Protein AF-A0A1V6EA56-F1 (afdb_monomer)

Secondary structure (DSSP, 8-state):
-GGGGG-SS--HHHHHHHHHTTTTHHHHTTS-S-HHHHHHHHHHHHHHHHHHHTT--HHHHHHHHHHHHTTTHHHHTTTS-HHHHHHHHHSTTHHHHHHHHHHHHHHTT--THHHHHHHHHHHHHHHHHT-TTB-TTS-B------------

Radius of gyration: 19.39 Å; Cα contacts (8 Å, |Δi|>4): 164; chains: 1; bounding box: 76×36×37 Å

Structure (mmCIF, N/CA/C/O backbone):
data_AF-A0A1V6EA56-F1
#
_entry.id   AF-A0A1V6EA56-F1
#
loop_
_atom_site.group_PDB
_atom_site.id
_atom_site.type_symbol
_atom_site.label_atom_id
_atom_site.label_alt_id
_atom_site.label_comp_id
_atom_site.label_asym_id
_atom_site.label_entity_id
_atom_site.label_seq_id
_atom_site.pdbx_PDB_ins_code
_atom_site.Cartn_x
_atom_site.Cartn_y
_atom_site.Cartn_z
_atom_site.occupancy
_atom_site.B_iso_or_equiv
_atom_site.auth_seq_id
_atom_site.auth_comp_id
_atom_site.auth_asym_id
_atom_site.auth_atom_id
_atom_site.pdbx_PDB_model_num
ATOM 1 N N . MET A 1 1 ? -21.152 -1.979 -0.250 1.00 55.31 1 MET A N 1
ATOM 2 C CA . MET A 1 1 ? -19.741 -1.909 -0.699 1.00 55.31 1 MET A CA 1
ATOM 3 C C . MET A 1 1 ? -19.344 -3.247 -1.304 1.00 55.31 1 MET A C 1
ATOM 5 O O . MET A 1 1 ? -19.059 -4.180 -0.564 1.00 55.31 1 MET A O 1
ATOM 9 N N . GLN A 1 2 ? -19.371 -3.355 -2.633 1.00 61.62 2 GLN A N 1
ATOM 10 C CA . GLN A 1 2 ? -19.125 -4.604 -3.372 1.00 61.62 2 GLN A CA 1
ATOM 11 C C . GLN A 1 2 ? -17.668 -5.093 -3.257 1.00 61.62 2 GLN A C 1
ATOM 13 O O . GLN A 1 2 ? -17.403 -6.279 -3.344 1.00 61.62 2 GLN A O 1
ATOM 18 N N . THR A 1 3 ? -16.719 -4.202 -2.957 1.00 57.50 3 THR A N 1
ATOM 19 C CA . THR A 1 3 ? -15.286 -4.526 -2.846 1.00 57.50 3 THR A CA 1
ATOM 20 C C . THR A 1 3 ? -14.967 -5.603 -1.790 1.00 57.50 3 THR A C 1
ATOM 22 O O . THR A 1 3 ? -14.047 -6.403 -1.943 1.00 57.50 3 THR A O 1
ATOM 25 N N . PHE A 1 4 ? -15.768 -5.697 -0.721 1.00 62.06 4 PHE A N 1
ATOM 26 C CA . PHE A 1 4 ? -15.516 -6.644 0.363 1.00 62.06 4 PHE A CA 1
ATOM 27 C C . PHE A 1 4 ? -15.767 -8.109 -0.004 1.00 62.06 4 PHE A C 1
ATOM 29 O O . PHE A 1 4 ? -15.208 -8.969 0.678 1.00 62.06 4 PHE A O 1
ATOM 36 N N . SER A 1 5 ? -16.565 -8.392 -1.043 1.00 65.25 5 SER A N 1
ATOM 37 C CA . SER A 1 5 ? -16.866 -9.764 -1.480 1.00 65.25 5 SER A CA 1
ATOM 38 C C . SER A 1 5 ? -15.709 -10.429 -2.222 1.00 65.25 5 SER A C 1
ATOM 40 O O . SER A 1 5 ? -15.720 -11.643 -2.385 1.00 65.25 5 SER A O 1
ATOM 42 N N . TYR A 1 6 ? -14.709 -9.657 -2.658 1.00 60.03 6 TYR A N 1
ATOM 43 C CA . TYR A 1 6 ? -13.594 -10.153 -3.470 1.00 60.03 6 TYR A CA 1
ATOM 44 C C . TYR A 1 6 ? -12.324 -10.467 -2.677 1.00 60.03 6 TYR A C 1
ATOM 46 O O . TYR A 1 6 ? -11.337 -10.923 -3.255 1.00 60.03 6 TYR A O 1
ATOM 54 N N . ARG A 1 7 ? -12.336 -10.247 -1.360 1.00 59.69 7 ARG A N 1
ATOM 55 C CA . ARG A 1 7 ? -11.174 -10.500 -0.509 1.00 59.69 7 ARG A CA 1
ATOM 56 C C . ARG A 1 7 ? -10.952 -11.984 -0.284 1.00 59.69 7 ARG A C 1
ATOM 58 O O . ARG A 1 7 ? -11.863 -12.693 0.135 1.00 59.69 7 ARG A O 1
ATOM 65 N N . LYS A 1 8 ? -9.701 -12.419 -0.431 1.00 60.28 8 LYS A N 1
ATOM 66 C CA . LYS A 1 8 ? -9.297 -13.799 -0.120 1.00 60.28 8 LYS A CA 1
ATOM 67 C C . LYS A 1 8 ? -9.325 -14.144 1.372 1.00 60.28 8 LYS A C 1
ATOM 69 O O . LYS A 1 8 ? -9.499 -15.309 1.707 1.00 60.28 8 LYS A O 1
ATOM 74 N N . ASN A 1 9 ? -9.134 -13.167 2.264 1.00 63.94 9 ASN A N 1
ATOM 75 C CA . ASN A 1 9 ? -9.133 -13.385 3.715 1.00 63.94 9 ASN A CA 1
ATOM 76 C C . ASN A 1 9 ? -9.713 -12.178 4.479 1.00 63.94 9 ASN A C 1
ATOM 78 O O . ASN A 1 9 ? -9.698 -11.048 3.981 1.00 63.94 9 ASN A O 1
ATOM 82 N N . ARG A 1 10 ? -10.209 -12.403 5.704 1.00 70.19 10 ARG A N 1
ATOM 83 C CA . ARG A 1 10 ? -10.740 -11.368 6.614 1.00 70.19 10 ARG A CA 1
ATOM 84 C C . ARG A 1 10 ? -9.620 -10.635 7.356 1.00 70.19 10 ARG A C 1
ATOM 86 O O . ARG A 1 10 ? -9.652 -10.493 8.573 1.00 70.19 10 ARG A O 1
ATOM 93 N N . ASP A 1 11 ? -8.629 -10.172 6.608 1.00 86.38 11 ASP A N 1
ATOM 94 C CA . ASP A 1 11 ? -7.564 -9.343 7.155 1.00 86.38 11 ASP A CA 1
ATOM 95 C C . ASP A 1 11 ? -8.135 -7.977 7.578 1.00 86.38 11 ASP A C 1
ATOM 97 O O . ASP A 1 11 ? -8.774 -7.270 6.785 1.00 86.38 11 ASP A O 1
ATOM 101 N N . LEU A 1 12 ? -7.970 -7.627 8.855 1.00 91.31 12 LEU A N 1
ATOM 102 C CA . LEU A 1 12 ? -8.523 -6.401 9.429 1.00 91.31 12 LEU A CA 1
ATOM 103 C C . LEU A 1 12 ? -7.920 -5.155 8.768 1.00 91.31 12 LEU A C 1
ATOM 105 O O . LEU A 1 12 ? -8.655 -4.232 8.419 1.00 91.31 12 LEU A O 1
ATOM 109 N N . THR A 1 13 ? -6.612 -5.149 8.530 1.00 94.44 13 THR A N 1
ATOM 110 C CA . THR A 1 13 ? -5.892 -4.038 7.901 1.00 94.44 13 THR A CA 1
ATOM 111 C C . THR A 1 13 ? -6.397 -3.790 6.480 1.00 94.44 13 THR A C 1
ATOM 113 O O . THR A 1 13 ? -6.765 -2.663 6.143 1.00 94.44 13 THR A O 1
ATOM 116 N N . LEU A 1 14 ? -6.535 -4.839 5.666 1.00 93.69 14 LEU A N 1
ATOM 117 C CA . LEU A 1 14 ? -7.128 -4.762 4.328 1.00 93.69 14 LEU A CA 1
ATOM 118 C C . LEU A 1 14 ? -8.590 -4.292 4.381 1.00 93.69 14 LEU A C 1
ATOM 120 O O . LEU A 1 14 ? -9.018 -3.509 3.536 1.00 93.69 14 LEU A O 1
ATOM 124 N N . SER A 1 15 ? -9.361 -4.737 5.381 1.00 93.94 15 SER A N 1
ATOM 125 C CA . SER A 1 15 ? -10.748 -4.288 5.596 1.00 93.94 15 SER A CA 1
ATOM 126 C C . SER A 1 15 ? -10.842 -2.783 5.784 1.00 93.94 15 SER A C 1
ATOM 128 O O . SER A 1 15 ? -11.637 -2.116 5.124 1.00 93.94 15 SER A O 1
ATOM 130 N N . LEU A 1 16 ? -10.033 -2.264 6.703 1.00 95.25 16 LEU A N 1
ATOM 131 C CA . LEU A 1 16 ? -10.021 -0.855 7.054 1.00 95.25 16 LEU A CA 1
ATOM 132 C C . LEU A 1 16 ? -9.497 -0.016 5.889 1.00 95.25 16 LEU A C 1
ATOM 134 O O . LEU A 1 16 ? -10.058 1.036 5.599 1.00 95.25 16 LEU A O 1
ATOM 138 N N . ALA A 1 17 ? -8.479 -0.503 5.177 1.00 95.81 17 ALA A N 1
ATOM 139 C CA . ALA A 1 17 ? -7.966 0.165 3.991 1.00 95.81 17 ALA A CA 1
ATOM 140 C C . ALA A 1 17 ? -9.019 0.244 2.874 1.00 95.81 17 ALA A C 1
ATOM 142 O O . ALA A 1 17 ? -9.245 1.331 2.358 1.00 95.81 17 ALA A O 1
ATOM 143 N N . LEU A 1 18 ? -9.733 -0.844 2.557 1.00 93.38 18 LEU A N 1
ATOM 144 C CA . LEU A 1 18 ? -10.820 -0.816 1.564 1.00 93.38 18 LEU A CA 1
ATOM 145 C C . LEU A 1 18 ? -11.947 0.133 1.958 1.00 93.38 18 LEU A C 1
ATOM 147 O O . LEU A 1 18 ? -12.468 0.851 1.109 1.00 93.38 18 LEU A O 1
ATOM 151 N N . LEU A 1 19 ? -12.308 0.161 3.241 1.00 93.75 19 LEU A N 1
ATOM 152 C CA . LEU A 1 19 ? -13.341 1.058 3.749 1.00 93.75 19 LEU A CA 1
ATOM 153 C C . LEU A 1 19 ? -12.963 2.538 3.576 1.00 93.75 19 LEU A C 1
ATOM 155 O O . LEU A 1 19 ? -13.836 3.373 3.350 1.00 93.75 19 LEU A O 1
ATOM 159 N N . LEU A 1 20 ? -11.675 2.860 3.721 1.00 94.81 20 LEU A N 1
ATOM 160 C CA . LEU A 1 20 ? -11.186 4.230 3.879 1.00 94.81 20 LEU A CA 1
ATOM 161 C C . LEU A 1 20 ? -10.349 4.741 2.694 1.00 94.81 20 LEU A C 1
ATOM 163 O O . LEU A 1 20 ? -9.938 5.899 2.734 1.00 94.81 20 LEU A O 1
ATOM 167 N N . HIS A 1 21 ? -10.085 3.932 1.661 1.00 92.44 21 HIS A N 1
ATOM 168 C CA . HIS A 1 21 ? -9.132 4.271 0.588 1.00 92.44 21 HIS A CA 1
ATOM 169 C C . HIS A 1 21 ? -9.421 5.616 -0.092 1.00 92.44 21 HIS A C 1
ATOM 171 O O . HIS A 1 21 ? -8.501 6.398 -0.320 1.00 92.44 21 HIS A O 1
ATOM 177 N N . ASP A 1 22 ? -10.698 5.940 -0.287 1.00 89.19 22 ASP A N 1
ATOM 178 C CA . ASP A 1 22 ? -11.147 7.162 -0.955 1.00 89.19 22 ASP A CA 1
ATOM 179 C C . ASP A 1 22 ? -11.605 8.275 0.017 1.00 89.19 22 ASP A C 1
ATOM 181 O O . ASP A 1 22 ? -12.194 9.275 -0.398 1.00 89.19 22 ASP A O 1
ATOM 185 N N . ILE A 1 23 ? -11.313 8.175 1.325 1.00 89.94 23 ILE A N 1
ATOM 186 C CA . ILE A 1 23 ? -11.770 9.156 2.339 1.00 89.94 23 ILE A CA 1
ATOM 187 C C . ILE A 1 23 ? -11.254 10.590 2.091 1.00 89.94 23 ILE A C 1
ATOM 189 O O . ILE A 1 23 ? -11.834 11.560 2.580 1.00 89.94 23 ILE A O 1
ATOM 193 N N . GLY A 1 24 ? -10.163 10.745 1.336 1.00 83.25 24 GLY A N 1
ATOM 194 C CA . GLY A 1 24 ? -9.599 12.047 0.958 1.00 83.25 24 GLY A CA 1
ATOM 195 C C . GLY A 1 24 ? -10.213 12.674 -0.300 1.00 83.25 24 GLY A C 1
ATOM 196 O O . GLY A 1 24 ? -9.866 13.805 -0.646 1.00 83.25 24 GLY A O 1
ATOM 197 N N . LYS A 1 25 ? -11.102 11.966 -1.009 1.00 80.62 25 LYS A N 1
ATOM 198 C CA . LYS A 1 25 ? -11.605 12.370 -2.331 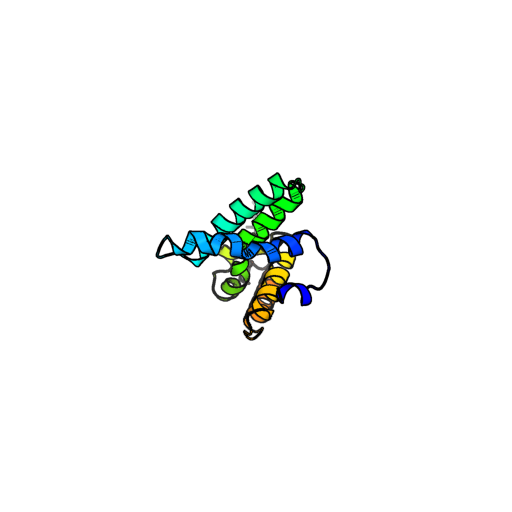1.00 80.62 25 LYS A CA 1
ATOM 199 C C . LYS A 1 25 ? -12.384 13.683 -2.291 1.00 80.62 25 LYS A C 1
ATOM 201 O O . LYS A 1 25 ? -12.127 14.555 -3.119 1.00 80.62 25 LYS A O 1
ATOM 206 N N . SER A 1 26 ? -13.263 13.863 -1.306 1.00 74.31 26 SER A N 1
ATOM 207 C CA . SER A 1 26 ? -14.099 15.065 -1.167 1.00 74.31 26 SER A CA 1
ATOM 208 C C . SER A 1 26 ? -13.291 16.344 -0.921 1.00 74.31 26 SER A C 1
ATOM 210 O O . SER A 1 26 ? -13.588 17.370 -1.518 1.00 74.31 26 SER A O 1
ATOM 212 N N . GLU A 1 27 ? -12.222 16.291 -0.123 1.00 67.44 27 GLU A N 1
ATOM 213 C CA . GLU A 1 27 ? -11.331 17.447 0.081 1.00 67.44 27 GLU A CA 1
ATOM 214 C C . GLU A 1 27 ? -10.479 17.773 -1.147 1.00 67.44 27 GLU A C 1
ATOM 216 O O . GLU A 1 27 ? -10.145 18.932 -1.389 1.00 67.44 27 GLU A O 1
ATOM 221 N N . SER A 1 28 ? -10.102 16.755 -1.923 1.00 62.19 28 SER A N 1
ATOM 222 C CA . SER A 1 28 ? -9.267 16.949 -3.112 1.00 62.19 28 SER A CA 1
ATOM 223 C C . SER A 1 28 ? -10.010 17.619 -4.271 1.00 62.19 28 SER A C 1
ATOM 225 O O . SER A 1 28 ? -9.380 18.264 -5.106 1.00 62.19 28 SER A O 1
ATOM 227 N N . GLN A 1 29 ? -11.340 17.494 -4.320 1.00 58.66 29 GLN A N 1
ATOM 228 C CA . GLN A 1 29 ? -12.164 18.098 -5.369 1.00 58.66 29 GLN A CA 1
ATOM 229 C C . GLN A 1 29 ? -12.172 19.631 -5.301 1.00 58.66 29 GLN A C 1
ATOM 231 O O . GLN A 1 29 ? -12.309 20.264 -6.345 1.00 58.66 29 GLN A O 1
ATOM 236 N N . SER A 1 30 ? -11.932 20.215 -4.123 1.00 56.62 30 SER A N 1
ATOM 237 C CA . SER A 1 30 ? -11.878 21.669 -3.920 1.00 56.62 30 SER A CA 1
ATOM 238 C C . SER A 1 30 ? -10.571 22.328 -4.386 1.00 56.62 30 SER A C 1
ATOM 240 O O . SER A 1 30 ? -10.517 23.549 -4.466 1.00 56.62 30 SER A O 1
ATOM 242 N N . ASN A 1 31 ? -9.519 21.555 -4.695 1.00 54.44 31 ASN A N 1
ATOM 243 C CA . ASN A 1 31 ? -8.196 22.073 -5.068 1.00 54.44 31 ASN A CA 1
ATOM 244 C C . ASN A 1 31 ? -7.768 21.523 -6.443 1.00 54.44 31 ASN A C 1
ATOM 246 O O . ASN A 1 31 ? -7.242 20.413 -6.553 1.00 54.44 31 ASN A O 1
ATOM 250 N N . GLU A 1 32 ? -8.012 22.301 -7.496 1.00 52.28 32 GLU A N 1
ATOM 251 C CA . GLU A 1 32 ? -7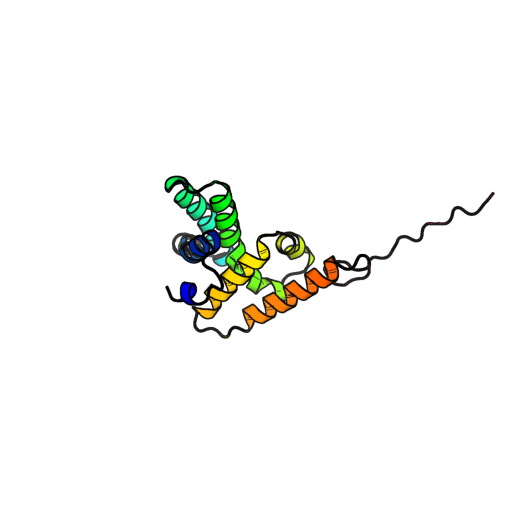.770 21.968 -8.906 1.00 52.28 32 GLU A CA 1
ATOM 252 C C . GLU A 1 32 ? -6.324 21.507 -9.225 1.00 52.28 32 GLU A C 1
ATOM 254 O O . GLU A 1 32 ? -5.345 21.964 -8.634 1.00 52.28 32 GLU A O 1
ATOM 259 N N . GLY A 1 33 ? -6.190 20.578 -10.187 1.00 49.16 33 GLY A N 1
ATOM 260 C CA . GLY A 1 33 ? -4.939 20.268 -10.907 1.00 49.16 33 GLY A CA 1
ATOM 261 C C . GLY A 1 33 ? -4.279 18.907 -10.626 1.00 49.16 33 GLY A C 1
ATOM 262 O O . GLY A 1 33 ? -3.958 18.182 -11.562 1.00 49.16 33 GLY A O 1
ATOM 263 N N . HIS A 1 34 ? -4.126 18.501 -9.360 1.00 50.22 34 HIS A N 1
ATOM 264 C CA . HIS A 1 34 ? -3.405 17.266 -8.972 1.00 50.22 34 HIS A CA 1
ATOM 265 C C . HIS A 1 34 ? -4.279 16.335 -8.124 1.00 50.22 34 HIS A C 1
ATOM 267 O O . HIS A 1 34 ? -3.992 16.059 -6.958 1.00 50.22 34 HIS A O 1
ATOM 273 N N . ARG A 1 35 ? -5.402 15.890 -8.699 1.00 53.28 35 ARG A N 1
ATOM 274 C CA . ARG A 1 35 ? -6.458 15.178 -7.961 1.00 53.28 35 ARG A CA 1
ATOM 275 C C . ARG A 1 35 ? -6.034 13.798 -7.449 1.00 53.28 35 ARG A C 1
ATOM 277 O O . ARG A 1 35 ? -6.498 13.401 -6.387 1.00 53.28 35 ARG A O 1
ATOM 284 N N . PHE A 1 36 ? -5.140 13.084 -8.138 1.00 53.72 36 PHE A N 1
ATOM 285 C CA . PHE A 1 36 ? -4.823 11.687 -7.800 1.00 53.72 36 PHE A CA 1
ATOM 286 C C . PHE A 1 36 ? -3.822 11.520 -6.642 1.00 53.72 36 PH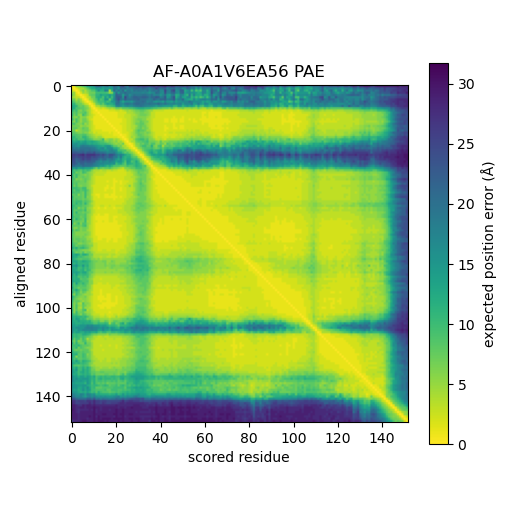E A C 1
ATOM 288 O O . PHE A 1 36 ? -4.071 10.727 -5.744 1.00 53.72 36 PHE A O 1
ATOM 295 N N . ASP A 1 37 ? -2.748 12.309 -6.569 1.00 62.44 37 ASP A N 1
ATOM 296 C CA . ASP A 1 37 ? -1.794 12.174 -5.452 1.00 62.44 37 ASP A CA 1
ATOM 297 C C . ASP A 1 37 ? -2.291 12.824 -4.157 1.00 62.44 37 ASP A C 1
ATOM 299 O O . ASP A 1 37 ? -2.048 12.318 -3.056 1.00 62.44 37 ASP A O 1
ATOM 303 N N . LYS A 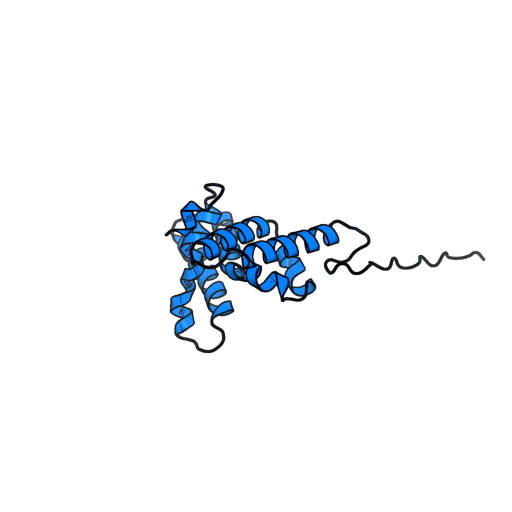1 38 ? -3.025 13.939 -4.267 1.00 77.12 38 LYS A N 1
ATOM 304 C CA . LYS A 1 38 ? -3.467 14.690 -3.086 1.00 77.12 38 LYS A CA 1
ATOM 305 C C . LYS A 1 38 ? -4.513 13.934 -2.268 1.00 77.12 38 LYS A C 1
ATOM 307 O O . LYS A 1 38 ? -4.416 13.946 -1.043 1.00 77.12 38 LYS A O 1
ATOM 312 N N . HIS A 1 39 ? -5.488 13.265 -2.894 1.00 86.94 39 HIS A N 1
ATOM 313 C CA . HIS A 1 39 ? -6.524 12.552 -2.133 1.00 86.94 39 HIS A CA 1
ATOM 314 C C . HIS A 1 39 ? -5.956 11.344 -1.386 1.00 86.94 39 HIS A C 1
ATOM 316 O O . HIS A 1 39 ? -6.334 11.124 -0.240 1.00 86.94 39 HIS A O 1
ATOM 322 N N . ALA A 1 40 ? -5.021 10.605 -1.989 1.00 89.94 40 ALA A N 1
ATOM 323 C CA . ALA A 1 40 ? -4.384 9.465 -1.341 1.00 89.94 40 ALA A CA 1
ATOM 324 C C . ALA A 1 40 ? -3.571 9.915 -0.117 1.00 89.94 40 ALA A C 1
ATOM 326 O O . ALA A 1 40 ? -3.645 9.310 0.951 1.00 89.94 40 ALA A O 1
ATOM 327 N N . GLU A 1 41 ? -2.835 11.025 -0.229 1.00 90.31 41 GLU A N 1
ATOM 328 C CA . GLU A 1 41 ? -2.052 11.558 0.886 1.00 90.31 41 GLU A CA 1
ATOM 329 C C . GLU A 1 41 ? -2.914 12.137 2.014 1.00 90.31 41 GLU A C 1
ATOM 331 O O . GLU A 1 41 ? -2.690 11.826 3.188 1.00 90.31 41 GLU A O 1
ATOM 336 N N . LEU A 1 42 ? -3.920 12.945 1.674 1.00 91.00 42 LEU A N 1
ATOM 337 C CA . LEU A 1 42 ? -4.875 13.481 2.646 1.00 91.00 42 LEU A CA 1
ATOM 338 C C . LEU A 1 42 ? -5.683 12.354 3.298 1.00 91.00 42 LEU A C 1
ATOM 340 O O . LEU A 1 42 ? -5.827 12.317 4.523 1.00 91.00 42 LEU A O 1
ATOM 344 N N . GLY A 1 43 ? -6.142 11.398 2.491 1.00 93.44 43 GLY A N 1
ATOM 345 C CA . GLY A 1 43 ? -6.889 10.224 2.920 1.00 93.44 43 GLY A CA 1
ATOM 346 C C . GLY A 1 43 ? -6.097 9.373 3.904 1.00 93.44 43 GLY A C 1
ATOM 347 O O . GLY A 1 43 ? -6.604 9.045 4.973 1.00 93.44 43 GLY A O 1
ATOM 348 N N . ALA A 1 44 ? -4.819 9.115 3.621 1.00 95.50 44 ALA A N 1
ATOM 349 C CA . ALA A 1 44 ? -3.939 8.355 4.504 1.00 95.50 44 ALA A CA 1
ATOM 350 C C . ALA A 1 44 ? -3.776 9.022 5.881 1.00 95.50 44 ALA A C 1
ATOM 352 O O . ALA A 1 44 ? -3.870 8.360 6.918 1.00 95.50 44 ALA A O 1
ATOM 353 N N . ARG A 1 45 ? -3.569 10.348 5.920 1.00 94.38 45 ARG A N 1
ATOM 354 C CA . ARG A 1 45 ? -3.469 11.099 7.187 1.00 94.38 45 ARG A CA 1
ATOM 355 C C . ARG A 1 45 ? -4.787 11.074 7.964 1.00 94.38 45 ARG A C 1
ATOM 357 O O . ARG A 1 45 ? -4.779 10.873 9.178 1.00 94.38 45 ARG A O 1
ATOM 364 N N . ARG A 1 46 ? -5.914 11.260 7.270 1.00 94.12 46 ARG A N 1
ATOM 365 C CA . ARG A 1 46 ? -7.259 11.231 7.863 1.00 94.12 46 ARG A CA 1
ATOM 366 C C . ARG A 1 46 ? -7.597 9.863 8.435 1.00 94.12 46 ARG A C 1
ATOM 368 O O . ARG A 1 46 ? -8.038 9.789 9.578 1.00 94.12 46 ARG A O 1
ATOM 375 N N . ALA A 1 47 ? -7.341 8.801 7.680 1.00 96.19 47 ALA A N 1
ATOM 376 C CA . ALA A 1 47 ? -7.586 7.432 8.106 1.00 96.19 47 ALA A CA 1
ATOM 377 C C . ALA A 1 47 ? -6.772 7.078 9.354 1.00 96.19 47 ALA A C 1
ATOM 379 O O . ALA A 1 47 ? -7.345 6.601 10.327 1.00 96.19 47 ALA A O 1
ATOM 380 N N . ALA A 1 48 ? -5.474 7.398 9.386 1.00 96.25 48 ALA A N 1
ATOM 381 C CA . ALA A 1 48 ? -4.644 7.161 10.568 1.00 96.25 48 ALA A CA 1
ATOM 382 C C . ALA A 1 48 ? -5.190 7.888 11.811 1.00 96.25 48 ALA A C 1
ATOM 384 O O . ALA A 1 48 ? -5.347 7.280 12.868 1.00 96.25 48 ALA A O 1
ATOM 385 N N . LYS A 1 49 ? -5.562 9.170 11.674 1.00 96.75 49 LYS A N 1
ATOM 386 C CA . LYS A 1 49 ? -6.158 9.951 12.772 1.00 96.75 49 LYS A CA 1
ATOM 387 C C . LYS A 1 49 ? -7.507 9.383 13.218 1.00 96.75 49 LYS A C 1
ATOM 389 O O . LYS A 1 49 ? -7.795 9.355 14.410 1.00 96.75 49 LYS A O 1
ATOM 394 N N . PHE A 1 50 ? -8.339 8.946 12.277 1.00 96.69 50 PHE A N 1
ATOM 395 C CA . PHE A 1 50 ? -9.630 8.330 12.567 1.00 96.69 50 PHE A CA 1
ATOM 396 C C . PHE A 1 50 ? -9.461 7.018 13.342 1.00 96.69 50 PHE A C 1
ATOM 398 O O . PHE A 1 50 ? -10.060 6.858 14.399 1.00 96.69 50 PHE A O 1
ATOM 405 N N . LEU A 1 51 ? -8.579 6.129 12.880 1.00 97.56 51 LEU A N 1
ATOM 406 C CA . LEU A 1 51 ? -8.298 4.850 13.533 1.00 97.56 51 LEU A CA 1
ATOM 407 C C . LEU A 1 51 ? -7.646 5.021 14.910 1.00 97.56 51 LEU A C 1
ATOM 409 O O . LEU A 1 51 ? -8.001 4.304 15.841 1.00 97.56 51 LEU A O 1
ATOM 413 N N . SER A 1 52 ? -6.759 6.007 15.065 1.00 97.56 52 SER A N 1
ATOM 414 C CA . SER A 1 52 ? -6.187 6.378 16.365 1.00 97.56 52 SER A CA 1
ATOM 415 C C . SER A 1 52 ? -7.275 6.748 17.379 1.00 97.56 52 SER A C 1
ATOM 417 O O . SER A 1 52 ? -7.269 6.244 18.499 1.00 97.56 52 SER A O 1
ATOM 419 N N . ARG A 1 53 ? -8.268 7.555 16.978 1.00 97.44 53 ARG A N 1
ATOM 420 C CA . ARG A 1 53 ? -9.400 7.936 17.847 1.00 97.44 53 ARG A CA 1
ATOM 421 C C . ARG A 1 53 ? -10.300 6.761 18.226 1.00 97.44 53 ARG A C 1
ATOM 423 O O . ARG A 1 53 ? -10.960 6.827 19.255 1.00 97.44 53 ARG A O 1
ATOM 430 N N . LEU A 1 54 ? -10.341 5.724 17.395 1.00 97.06 54 LEU A N 1
ATOM 431 C CA . LEU A 1 54 ? -11.083 4.492 17.658 1.00 97.06 54 LEU A CA 1
ATOM 432 C C . LEU A 1 54 ? -10.280 3.468 18.481 1.00 97.06 54 LEU A C 1
ATOM 434 O O . LEU A 1 54 ? -10.800 2.397 18.773 1.00 97.06 54 LEU A O 1
ATOM 438 N N . GLY A 1 55 ? -9.033 3.776 18.857 1.00 97.00 55 GLY A N 1
ATOM 439 C CA . GLY A 1 55 ? -8.208 2.912 19.704 1.00 97.00 55 GLY A CA 1
ATOM 440 C C . GLY A 1 55 ? -7.517 1.754 18.978 1.00 97.00 55 GLY A C 1
ATOM 441 O O . GLY A 1 55 ? -7.055 0.825 19.635 1.00 97.00 55 GLY A O 1
ATOM 442 N N . PHE A 1 56 ? -7.419 1.777 17.642 1.00 97.38 56 PHE A N 1
ATOM 443 C CA . PHE A 1 56 ? -6.632 0.773 16.910 1.00 97.38 56 PHE A CA 1
ATOM 444 C C . PHE A 1 56 ? -5.133 0.911 17.211 1.00 97.38 56 PHE A C 1
ATOM 446 O O . PHE A 1 56 ? -4.646 2.015 17.453 1.00 97.38 56 PHE A O 1
ATOM 453 N N . SER A 1 57 ? -4.381 -0.191 17.145 1.00 97.31 57 SER A N 1
ATOM 454 C CA . SER A 1 57 ? -2.932 -0.187 17.392 1.00 97.31 57 SER A CA 1
ATOM 455 C C . SER A 1 57 ? -2.168 0.685 16.389 1.00 97.31 57 SER A C 1
ATOM 457 O O . SER A 1 57 ? -2.603 0.884 15.251 1.00 97.31 57 SER A O 1
ATOM 459 N N . GLU A 1 58 ? -0.995 1.188 16.785 1.00 96.50 58 GLU A N 1
ATOM 460 C CA . GLU A 1 58 ? -0.139 1.965 15.878 1.00 96.50 58 GLU A CA 1
ATOM 461 C C . GLU A 1 58 ? 0.269 1.186 14.624 1.00 96.50 58 GLU A C 1
ATOM 463 O O . GLU A 1 58 ? 0.434 1.783 13.564 1.00 96.50 58 GLU A O 1
ATOM 468 N N . GLU A 1 59 ? 0.449 -0.129 14.739 1.00 96.25 59 GLU A N 1
ATOM 469 C CA . GLU A 1 59 ? 0.795 -1.004 13.618 1.00 96.25 59 GLU A CA 1
ATOM 470 C C . GLU A 1 59 ? -0.314 -1.000 12.559 1.00 96.25 59 GLU A C 1
ATOM 472 O O . GLU A 1 59 ? -0.062 -0.641 11.409 1.00 96.25 59 GLU A O 1
ATOM 477 N N . ILE A 1 60 ? -1.568 -1.239 12.968 1.00 96.31 60 ILE A N 1
ATOM 478 C CA . ILE A 1 60 ? -2.732 -1.165 12.072 1.00 96.31 60 ILE A CA 1
ATOM 479 C C . ILE A 1 60 ? -2.839 0.230 11.452 1.00 96.31 60 ILE A C 1
ATOM 481 O O . ILE A 1 60 ? -3.069 0.364 10.251 1.00 96.31 60 ILE A O 1
ATOM 485 N N . GLN A 1 61 ? -2.651 1.287 12.246 1.00 97.31 61 GLN A N 1
ATOM 486 C CA . GLN A 1 61 ? -2.690 2.655 11.730 1.00 97.31 61 GLN A CA 1
ATOM 487 C C . GLN A 1 61 ? -1.611 2.895 10.662 1.00 97.31 61 GLN A C 1
ATOM 489 O O . GLN A 1 61 ? -1.908 3.494 9.626 1.00 97.31 61 GLN A O 1
ATOM 494 N N . LYS A 1 62 ? -0.370 2.442 10.897 1.00 97.62 62 LYS A N 1
ATOM 495 C CA . LYS A 1 62 ? 0.764 2.580 9.967 1.00 97.62 62 LYS A CA 1
ATOM 496 C C . LYS A 1 62 ? 0.505 1.823 8.667 1.00 97.62 62 LYS A C 1
ATOM 498 O O . LYS A 1 62 ? 0.763 2.372 7.594 1.00 97.62 62 LYS A O 1
ATOM 503 N N . ASP A 1 63 ? -0.054 0.624 8.753 1.00 97.56 63 ASP A N 1
ATOM 504 C CA . ASP A 1 63 ? -0.303 -0.209 7.581 1.00 97.56 63 ASP A CA 1
ATOM 505 C C . ASP A 1 63 ? -1.497 0.272 6.769 1.00 97.56 63 ASP A C 1
ATOM 507 O O . ASP A 1 63 ? -1.383 0.431 5.555 1.00 97.56 63 ASP A O 1
ATOM 511 N N . VAL A 1 64 ? -2.609 0.627 7.418 1.00 97.62 64 VAL A N 1
ATOM 512 C CA . VAL A 1 64 ? -3.749 1.238 6.721 1.00 97.62 64 VAL A CA 1
ATOM 513 C C . VAL A 1 64 ? -3.327 2.551 6.060 1.00 97.62 64 VAL A C 1
ATOM 515 O O . VAL A 1 64 ? -3.661 2.795 4.902 1.00 97.62 64 VAL A O 1
ATOM 518 N N . LYS A 1 65 ? -2.533 3.384 6.745 1.00 97.38 65 LYS A N 1
ATOM 519 C CA . LYS A 1 65 ? -1.991 4.621 6.167 1.00 97.38 65 LYS A CA 1
ATOM 520 C C . LYS A 1 65 ? -1.161 4.343 4.912 1.00 97.38 65 LYS A C 1
ATOM 522 O O . LYS A 1 65 ? -1.323 5.056 3.923 1.00 97.38 65 LYS A O 1
ATOM 527 N N . PHE A 1 66 ? -0.288 3.337 4.945 1.00 97.44 66 PHE A N 1
ATOM 528 C CA . PHE A 1 66 ? 0.509 2.930 3.786 1.00 97.44 66 PHE A CA 1
ATOM 529 C C . PHE A 1 66 ? -0.384 2.494 2.620 1.00 97.44 66 PHE A C 1
ATOM 531 O O . PHE A 1 66 ? -0.239 3.005 1.510 1.00 97.44 66 PHE A O 1
ATOM 538 N N . LEU A 1 67 ? -1.342 1.605 2.888 1.00 97.31 67 LEU A N 1
ATOM 539 C CA . LEU A 1 67 ? -2.245 1.066 1.876 1.00 97.31 67 LEU A CA 1
ATOM 540 C C . LEU A 1 67 ? -3.049 2.171 1.187 1.00 97.31 67 LEU A C 1
ATOM 542 O O . LEU A 1 67 ? -3.104 2.220 -0.037 1.00 97.31 67 LEU A O 1
ATOM 546 N N . ILE A 1 68 ? -3.591 3.114 1.957 1.00 95.94 68 ILE A N 1
ATOM 547 C CA . ILE A 1 68 ? -4.346 4.248 1.415 1.00 95.94 68 ILE A CA 1
ATOM 548 C C . ILE A 1 68 ? -3.430 5.206 0.647 1.00 95.94 68 ILE A C 1
ATOM 550 O O . ILE A 1 68 ? -3.803 5.678 -0.424 1.00 95.94 68 ILE A O 1
ATOM 554 N N . ARG A 1 69 ? -2.213 5.483 1.135 1.00 95.25 69 ARG A N 1
ATOM 555 C CA . ARG A 1 69 ? -1.288 6.413 0.462 1.00 95.25 69 ARG A CA 1
ATOM 556 C C . ARG A 1 69 ? -0.914 5.957 -0.946 1.00 95.25 69 ARG A C 1
ATOM 558 O O . ARG A 1 69 ? -0.656 6.809 -1.800 1.00 95.25 69 ARG A O 1
ATOM 565 N N . TYR A 1 70 ? -0.859 4.645 -1.160 1.00 95.12 70 TYR A N 1
ATOM 566 C CA . TYR A 1 70 ? -0.364 4.035 -2.388 1.00 95.12 70 TYR A CA 1
ATOM 567 C C . TYR A 1 70 ? -1.424 3.235 -3.154 1.00 95.12 70 TYR A C 1
ATOM 569 O O . TYR A 1 70 ? -1.059 2.539 -4.095 1.00 95.12 70 TYR A O 1
ATOM 577 N N . HIS A 1 71 ? -2.713 3.321 -2.809 1.00 93.25 71 HIS A N 1
ATOM 578 C CA . HIS A 1 71 ? -3.754 2.456 -3.394 1.00 93.25 71 HIS A CA 1
ATOM 579 C C . HIS A 1 71 ? -3.851 2.528 -4.931 1.00 93.25 71 HIS A C 1
ATOM 581 O O . HIS A 1 71 ? -4.186 1.532 -5.562 1.00 93.25 71 HIS A O 1
ATOM 587 N N . MET A 1 72 ? -3.468 3.658 -5.541 1.00 91.06 72 MET A N 1
ATOM 588 C CA . MET A 1 72 ? -3.406 3.831 -7.001 1.00 91.06 72 MET A CA 1
ATOM 589 C C . MET A 1 72 ? -2.065 3.423 -7.633 1.00 91.06 72 MET A C 1
ATOM 591 O O . MET A 1 72 ? -1.976 3.306 -8.855 1.00 91.06 72 MET A O 1
ATOM 595 N N . MET A 1 73 ? -1.007 3.212 -6.842 1.00 92.00 73 MET A N 1
ATOM 596 C CA . MET A 1 73 ? 0.330 2.890 -7.360 1.00 92.00 73 MET A CA 1
ATOM 597 C C . MET A 1 73 ? 0.377 1.618 -8.208 1.00 92.00 73 MET A C 1
ATOM 599 O O . MET A 1 73 ? 1.108 1.628 -9.200 1.00 92.00 73 MET A O 1
ATOM 603 N N . PRO A 1 74 ? -0.380 0.543 -7.901 1.00 93.12 74 PRO A N 1
ATOM 604 C CA . PRO A 1 74 ? -0.387 -0.638 -8.750 1.00 93.12 74 PRO A CA 1
ATOM 605 C C . PRO A 1 74 ? -0.740 -0.359 -10.211 1.00 93.12 74 PRO A C 1
ATOM 607 O O . PRO A 1 74 ? -0.098 -0.903 -11.104 1.00 93.12 74 PRO A O 1
ATOM 610 N N . ALA A 1 75 ? -1.668 0.563 -10.469 1.00 90.19 75 ALA A N 1
ATOM 611 C CA . ALA A 1 75 ? -2.011 0.971 -11.826 1.00 90.19 75 ALA A CA 1
ATOM 612 C C . ALA A 1 75 ? -0.873 1.687 -12.573 1.00 90.19 75 ALA A C 1
ATOM 614 O O . ALA A 1 75 ? -0.864 1.707 -13.801 1.00 90.19 75 ALA A O 1
ATOM 615 N N . ALA A 1 76 ? 0.057 2.308 -11.847 1.00 89.50 76 ALA A N 1
ATOM 616 C CA . ALA A 1 76 ? 1.177 3.045 -12.420 1.00 89.50 76 ALA A CA 1
ATOM 617 C C . ALA A 1 76 ? 2.429 2.172 -12.618 1.00 89.50 76 ALA A C 1
ATOM 619 O O . ALA A 1 76 ? 3.351 2.592 -13.316 1.00 89.50 76 ALA A O 1
ATOM 620 N N . LEU A 1 77 ? 2.468 0.961 -12.041 1.00 89.81 77 LEU A N 1
ATOM 621 C CA . LEU A 1 77 ? 3.606 0.037 -12.148 1.00 89.81 77 LEU A CA 1
ATOM 622 C C . LEU A 1 77 ? 4.051 -0.232 -13.591 1.00 89.81 77 LEU A C 1
ATOM 624 O O . LEU A 1 77 ? 5.256 -0.193 -13.822 1.00 89.81 77 LEU A O 1
ATOM 628 N N . PRO A 1 78 ? 3.152 -0.490 -14.566 1.00 87.44 78 PRO A N 1
ATOM 629 C CA . PRO A 1 78 ? 3.584 -0.785 -15.933 1.00 87.44 78 PRO A CA 1
ATOM 630 C C . PRO A 1 78 ? 4.169 0.430 -16.668 1.00 87.44 78 PRO A C 1
ATOM 632 O O . PRO A 1 78 ? 4.830 0.268 -17.688 1.00 87.44 78 PRO A O 1
ATOM 635 N N . ILE A 1 79 ? 3.905 1.642 -16.168 1.00 89.44 79 ILE A N 1
ATOM 636 C CA . ILE A 1 79 ? 4.208 2.910 -16.842 1.00 89.44 79 ILE A CA 1
ATOM 637 C C . ILE A 1 79 ? 5.468 3.557 -16.255 1.00 89.44 79 ILE A C 1
ATOM 639 O O . ILE A 1 79 ? 6.258 4.171 -16.973 1.00 89.44 79 ILE A O 1
ATOM 643 N N . LEU A 1 80 ? 5.651 3.470 -14.936 1.00 86.75 80 LEU A N 1
ATOM 644 C CA . LEU A 1 80 ? 6.728 4.165 -14.240 1.00 86.75 80 LEU A CA 1
ATOM 645 C C . LEU A 1 80 ? 8.083 3.452 -14.397 1.00 86.75 80 LEU A C 1
ATOM 647 O O . LEU A 1 80 ? 8.143 2.223 -14.412 1.00 86.75 80 LEU A O 1
ATOM 651 N N . PRO A 1 81 ? 9.203 4.205 -14.421 1.00 88.12 81 PRO A N 1
ATOM 652 C CA . PRO A 1 81 ? 10.536 3.618 -14.357 1.00 88.12 81 PRO A CA 1
ATOM 653 C C . PRO A 1 81 ? 10.709 2.757 -13.103 1.00 88.12 81 PRO A C 1
ATOM 655 O O . PRO A 1 81 ? 10.396 3.203 -11.994 1.00 88.12 81 PRO A O 1
ATOM 658 N N . VAL A 1 82 ? 11.278 1.560 -13.268 1.00 87.69 82 VAL A N 1
ATOM 659 C CA . VAL A 1 82 ? 11.425 0.565 -12.192 1.00 87.69 82 VAL A CA 1
ATOM 660 C C . VAL A 1 82 ? 12.110 1.152 -10.959 1.00 87.69 82 VAL A C 1
ATOM 662 O O . VAL A 1 82 ? 11.649 0.922 -9.845 1.00 87.69 82 VAL A O 1
ATOM 665 N N . GLN A 1 83 ? 13.132 1.988 -11.148 1.00 86.88 83 GLN A N 1
ATOM 666 C CA . GLN A 1 83 ? 13.902 2.624 -10.075 1.00 86.88 83 GLN A CA 1
ATOM 667 C C . GLN A 1 83 ? 13.027 3.482 -9.145 1.00 86.88 83 GLN A C 1
ATOM 669 O O . GLN A 1 83 ? 13.310 3.580 -7.956 1.00 86.88 83 GLN A O 1
ATOM 674 N N . LYS A 1 84 ? 11.941 4.081 -9.659 1.00 84.62 84 LYS A N 1
ATOM 675 C CA . LYS A 1 84 ? 10.993 4.869 -8.850 1.00 84.62 84 LYS A CA 1
ATOM 676 C C . LYS A 1 84 ? 10.027 3.994 -8.049 1.00 84.62 84 LYS A C 1
ATOM 678 O O . LYS A 1 84 ? 9.464 4.453 -7.063 1.00 84.62 84 LYS A O 1
ATOM 683 N N . THR A 1 85 ? 9.817 2.753 -8.482 1.00 88.88 85 THR A N 1
ATOM 684 C CA . THR A 1 85 ? 8.872 1.804 -7.868 1.00 88.88 85 THR A CA 1
ATOM 685 C C . THR A 1 85 ? 9.554 0.724 -7.033 1.00 88.88 85 THR A C 1
ATOM 687 O O . THR A 1 85 ? 8.888 0.038 -6.265 1.00 88.88 85 THR A O 1
ATOM 690 N N . GLU A 1 86 ? 10.873 0.574 -7.161 1.00 89.38 86 GLU A N 1
ATOM 691 C CA . GLU A 1 86 ? 11.653 -0.503 -6.553 1.00 89.38 86 GLU A CA 1
ATOM 692 C C . GLU A 1 86 ? 11.512 -0.532 -5.028 1.00 89.38 86 GLU A C 1
ATOM 694 O O . GLU A 1 86 ? 11.223 -1.585 -4.461 1.00 89.38 86 GLU A O 1
ATOM 699 N N . GLU A 1 87 ? 11.646 0.621 -4.373 1.00 90.50 87 GLU A N 1
ATOM 700 C CA . GLU A 1 87 ? 11.510 0.724 -2.916 1.00 90.50 87 GLU A CA 1
ATOM 701 C C . GLU A 1 87 ? 10.099 0.359 -2.445 1.00 90.50 87 GLU A C 1
ATOM 703 O O . GLU A 1 87 ? 9.937 -0.353 -1.457 1.00 90.50 87 GLU A O 1
ATOM 708 N N . LEU A 1 88 ? 9.071 0.754 -3.203 1.00 91.75 88 LEU A N 1
ATOM 709 C CA . LEU A 1 88 ? 7.690 0.387 -2.898 1.00 91.75 88 LEU A CA 1
ATOM 710 C C . LEU A 1 88 ? 7.462 -1.125 -3.062 1.00 91.75 88 LEU A C 1
ATOM 712 O O . LEU A 1 88 ? 6.799 -1.738 -2.234 1.00 91.75 88 LEU A O 1
ATOM 716 N N . ILE A 1 89 ? 8.037 -1.739 -4.099 1.00 92.62 89 ILE A N 1
ATOM 717 C CA . ILE A 1 89 ? 7.923 -3.180 -4.386 1.00 92.62 89 ILE A CA 1
ATOM 718 C C . ILE A 1 89 ? 8.618 -4.045 -3.326 1.00 92.62 89 ILE A C 1
ATOM 720 O O . ILE A 1 89 ? 8.182 -5.173 -3.073 1.00 92.62 89 ILE A O 1
ATOM 724 N N . LYS A 1 90 ? 9.707 -3.543 -2.731 1.00 93.00 90 LYS A N 1
ATOM 725 C CA . LYS A 1 90 ? 10.425 -4.214 -1.638 1.00 93.00 90 LYS A CA 1
ATOM 726 C C . LYS A 1 90 ? 9.663 -4.167 -0.314 1.00 93.00 90 LYS A C 1
ATOM 728 O O . LYS A 1 90 ? 9.935 -5.007 0.544 1.00 93.00 90 LYS A O 1
ATOM 733 N N . ASP A 1 91 ? 8.730 -3.229 -0.143 1.00 95.44 91 ASP A N 1
ATOM 734 C CA . ASP A 1 91 ? 7.945 -3.120 1.084 1.00 95.44 91 ASP A CA 1
ATOM 735 C C . ASP A 1 91 ? 7.127 -4.411 1.310 1.00 95.44 91 ASP A C 1
ATOM 737 O O . ASP A 1 91 ? 6.410 -4.865 0.408 1.00 95.44 91 ASP A O 1
ATOM 741 N N . PRO A 1 92 ? 7.200 -5.029 2.504 1.00 94.44 92 PRO A N 1
ATOM 742 C CA . PRO A 1 92 ? 6.501 -6.281 2.792 1.00 94.44 92 PRO A CA 1
ATOM 743 C C . PRO A 1 92 ? 4.974 -6.172 2.674 1.00 94.44 92 PRO A C 1
ATOM 745 O O . PRO A 1 92 ? 4.308 -7.194 2.515 1.00 94.44 92 PRO A O 1
ATOM 748 N N . ARG A 1 93 ? 4.408 -4.959 2.706 1.00 95.25 93 ARG A N 1
ATOM 749 C CA . ARG A 1 93 ? 2.962 -4.700 2.592 1.00 95.25 93 ARG A CA 1
ATOM 750 C C . ARG A 1 93 ? 2.482 -4.625 1.148 1.00 95.25 93 ARG A C 1
ATOM 752 O O . ARG A 1 93 ? 1.276 -4.604 0.903 1.00 95.25 93 ARG A O 1
ATOM 759 N N . PHE A 1 94 ? 3.388 -4.625 0.172 1.00 95.19 94 PHE A N 1
ATOM 760 C CA . PHE A 1 94 ? 3.036 -4.538 -1.244 1.00 95.19 94 PHE A CA 1
ATOM 761 C C . PHE A 1 94 ? 2.077 -5.641 -1.740 1.00 95.19 94 PHE A C 1
ATOM 763 O O . PHE A 1 94 ? 1.167 -5.330 -2.507 1.00 95.19 94 PHE A O 1
ATOM 770 N N . PRO A 1 95 ? 2.185 -6.917 -1.314 1.00 94.19 95 PRO A N 1
ATOM 771 C CA . PRO A 1 95 ? 1.192 -7.930 -1.676 1.00 94.19 95 PRO A CA 1
ATOM 772 C C . PRO A 1 95 ? -0.226 -7.578 -1.205 1.00 94.19 95 PRO A C 1
ATOM 774 O O . PRO A 1 95 ? -1.189 -7.812 -1.932 1.00 94.19 95 PRO A O 1
ATOM 777 N N . VAL A 1 96 ? -0.357 -6.973 -0.019 1.00 94.50 96 VAL A N 1
ATOM 778 C CA . VAL A 1 96 ? -1.647 -6.501 0.508 1.00 94.50 96 VAL A CA 1
ATOM 779 C C . VAL A 1 96 ? -2.141 -5.295 -0.291 1.00 94.50 96 VAL A C 1
ATOM 781 O O . VAL A 1 96 ? -3.331 -5.191 -0.570 1.00 94.50 96 VAL A O 1
ATOM 784 N N . LEU A 1 97 ? -1.230 -4.427 -0.740 1.00 95.62 97 LEU A N 1
ATOM 785 C CA . LEU A 1 97 ? -1.547 -3.319 -1.642 1.00 95.62 97 LEU A CA 1
ATOM 786 C C . LEU A 1 97 ? -2.091 -3.803 -2.998 1.00 95.62 97 LEU A C 1
ATOM 788 O O . LEU A 1 97 ? -3.056 -3.237 -3.506 1.00 95.62 97 LEU A O 1
ATOM 792 N N . LEU A 1 98 ? -1.522 -4.871 -3.567 1.00 94.38 98 LEU A N 1
ATOM 793 C CA . LEU A 1 98 ? -2.053 -5.495 -4.786 1.00 94.38 98 LEU A CA 1
ATOM 794 C C . LEU A 1 98 ? -3.448 -6.091 -4.567 1.00 94.38 98 LEU A C 1
ATOM 796 O O . LEU A 1 98 ? -4.295 -5.997 -5.452 1.00 94.38 98 LEU A O 1
ATOM 800 N N . GLU A 1 99 ? -3.699 -6.700 -3.407 1.00 93.44 99 GLU A N 1
ATOM 801 C CA . GLU A 1 99 ? -5.021 -7.239 -3.069 1.00 93.44 99 GLU A CA 1
ATOM 802 C C . GLU A 1 99 ? -6.054 -6.118 -2.850 1.00 93.44 99 GLU A C 1
ATOM 804 O O . GLU A 1 99 ? -7.195 -6.249 -3.292 1.00 93.44 99 GLU A O 1
ATOM 809 N N . LEU A 1 100 ? -5.654 -4.995 -2.238 1.00 93.88 100 LEU A N 1
ATOM 810 C CA . LEU A 1 100 ? -6.479 -3.787 -2.137 1.00 93.88 100 LEU A CA 1
ATOM 811 C C . LEU A 1 100 ? -6.891 -3.299 -3.530 1.00 93.88 100 LEU A C 1
ATOM 813 O O . LEU A 1 100 ? -8.080 -3.147 -3.799 1.00 93.88 100 LEU A O 1
ATOM 817 N N . PHE A 1 101 ? -5.912 -3.118 -4.420 1.00 92.88 101 PHE A N 1
ATOM 818 C CA . PHE A 1 101 ? -6.140 -2.653 -5.787 1.00 92.88 101 PHE A CA 1
ATOM 819 C C . PHE A 1 101 ? -7.029 -3.607 -6.590 1.00 92.88 101 PHE A C 1
ATOM 821 O O . PHE A 1 101 ? -7.928 -3.171 -7.302 1.00 92.88 101 PHE A O 1
ATOM 828 N N . ARG A 1 102 ? -6.839 -4.921 -6.423 1.00 91.00 102 ARG A N 1
ATOM 829 C CA . ARG A 1 102 ? -7.730 -5.932 -6.999 1.00 91.00 102 ARG A CA 1
ATOM 830 C C . ARG A 1 102 ? -9.175 -5.693 -6.572 1.00 91.00 102 ARG A C 1
ATOM 832 O O . ARG A 1 102 ? -10.058 -5.628 -7.414 1.00 91.00 102 ARG A O 1
ATOM 839 N N . CYS A 1 103 ? -9.434 -5.598 -5.271 1.00 89.50 103 CYS A N 1
ATOM 840 C CA . CYS A 1 103 ? -10.800 -5.445 -4.778 1.00 89.50 103 CYS A CA 1
ATOM 841 C C . CYS A 1 103 ? -11.443 -4.154 -5.314 1.00 89.50 103 CYS A C 1
ATOM 843 O O . CYS A 1 103 ? -12.626 -4.163 -5.666 1.00 89.50 103 CYS A O 1
ATOM 845 N N . ASP A 1 104 ? -10.671 -3.070 -5.402 1.00 87.69 104 ASP A N 1
ATOM 846 C CA . ASP A 1 104 ? -11.129 -1.779 -5.916 1.00 87.69 104 ASP A CA 1
ATOM 847 C C . ASP A 1 104 ? -11.509 -1.843 -7.410 1.00 87.69 104 ASP A C 1
ATOM 849 O O . ASP A 1 104 ? -12.657 -1.559 -7.775 1.00 87.69 104 ASP A O 1
ATOM 853 N N . GLU A 1 105 ? -10.612 -2.344 -8.270 1.00 84.50 105 GLU A N 1
ATOM 854 C CA . GLU A 1 105 ? -10.860 -2.459 -9.718 1.00 84.50 105 GLU A CA 1
ATOM 855 C C . GLU A 1 105 ? -12.054 -3.380 -10.027 1.00 84.50 105 GLU A C 1
ATOM 857 O O . GLU A 1 105 ? -12.937 -3.008 -10.802 1.00 84.50 105 GLU A O 1
ATOM 862 N N . PHE A 1 106 ? -12.151 -4.536 -9.356 1.00 79.38 106 PHE A N 1
ATOM 863 C CA . PHE A 1 106 ? -13.269 -5.476 -9.534 1.00 79.38 106 PHE A CA 1
ATOM 864 C C . PHE A 1 106 ? -14.616 -4.912 -9.056 1.00 79.38 106 PHE A C 1
ATOM 866 O O . PHE A 1 106 ? -15.673 -5.382 -9.480 1.00 79.38 106 PHE A O 1
ATOM 873 N N . SER A 1 107 ? -14.606 -3.908 -8.175 1.00 75.56 107 SER A N 1
ATOM 874 C CA . SER A 1 107 ? -15.825 -3.222 -7.735 1.00 75.56 107 SER A CA 1
ATOM 875 C C . SER A 1 107 ? -16.256 -2.073 -8.651 1.00 75.56 107 SER A C 1
ATOM 877 O O . SER A 1 107 ? -17.368 -1.571 -8.510 1.00 75.56 107 SER A O 1
ATOM 879 N N . SER A 1 108 ? -15.413 -1.690 -9.614 1.00 64.81 108 SER A N 1
ATOM 880 C CA . SER A 1 108 ? -15.621 -0.535 -10.494 1.00 64.81 108 SER A CA 1
ATOM 881 C C . SER A 1 108 ? -16.220 -0.876 -11.872 1.00 64.81 108 SER A C 1
ATOM 883 O O . SER A 1 108 ? -16.235 -0.007 -12.740 1.00 64.81 108 SER A O 1
ATOM 885 N N . PHE A 1 109 ? -16.709 -2.107 -12.099 1.00 62.00 109 PHE A N 1
ATOM 886 C CA . PHE A 1 109 ? -17.179 -2.620 -13.410 1.00 62.00 109 PHE A CA 1
ATOM 887 C C . PHE A 1 109 ? -16.148 -2.509 -14.554 1.00 62.00 109 PHE A C 1
ATOM 889 O O . PHE A 1 109 ? -16.506 -2.600 -15.726 1.00 62.00 109 PHE A O 1
ATOM 896 N N . LYS A 1 110 ? -14.868 -2.303 -14.228 1.00 61.81 110 LYS A N 1
ATOM 897 C CA . LYS A 1 110 ? -13.770 -2.245 -15.195 1.00 61.81 110 LYS A CA 1
ATOM 898 C C . LYS A 1 110 ? -13.145 -3.627 -15.333 1.00 61.81 110 LYS A C 1
ATOM 900 O O . LYS A 1 110 ? -13.050 -4.360 -14.348 1.00 61.81 110 LYS A O 1
ATOM 905 N N . ASP A 1 111 ? -12.712 -3.967 -16.542 1.00 65.31 111 ASP A N 1
ATOM 906 C CA . ASP A 1 111 ? -11.995 -5.212 -16.798 1.00 65.31 111 ASP A CA 1
ATOM 907 C C . ASP A 1 111 ? -10.747 -5.320 -15.912 1.00 65.31 111 ASP A C 1
ATOM 909 O O . ASP A 1 111 ? -10.008 -4.355 -15.703 1.00 65.31 111 ASP A O 1
ATOM 913 N N . ALA A 1 112 ? -10.492 -6.522 -15.393 1.00 76.50 112 ALA A N 1
ATOM 914 C CA . ALA A 1 112 ? -9.406 -6.805 -14.452 1.00 76.50 112 ALA A CA 1
ATOM 915 C C . ALA A 1 112 ? -7.993 -6.742 -15.075 1.00 76.50 112 ALA A C 1
ATOM 917 O O . ALA A 1 112 ? -7.013 -7.121 -14.432 1.00 76.50 112 ALA A O 1
ATOM 918 N N . GLU A 1 113 ? -7.870 -6.270 -16.316 1.00 86.25 113 GLU A N 1
ATOM 919 C CA . GLU A 1 113 ? -6.629 -6.198 -17.091 1.00 86.25 113 GLU A CA 1
ATOM 920 C C . GLU A 1 113 ? -5.530 -5.427 -16.346 1.00 86.25 113 GLU A C 1
ATOM 922 O O . GLU A 1 113 ? -4.441 -5.954 -16.121 1.00 86.25 113 GLU A O 1
ATOM 927 N N . ARG A 1 114 ? -5.855 -4.245 -15.803 1.00 87.81 114 ARG A N 1
ATOM 928 C CA . ARG A 1 114 ? -4.901 -3.410 -15.045 1.00 87.81 114 ARG A CA 1
ATOM 929 C C . ARG A 1 114 ? -4.344 -4.115 -13.809 1.00 87.81 114 ARG A C 1
ATOM 931 O O . ARG A 1 114 ? -3.189 -3.904 -13.436 1.00 87.81 114 ARG A O 1
ATOM 938 N N . TYR A 1 115 ? -5.148 -4.959 -13.163 1.00 90.19 115 TYR A N 1
ATOM 939 C CA . TYR A 1 115 ? -4.690 -5.779 -12.043 1.00 90.19 115 TYR A CA 1
ATOM 940 C C . TYR A 1 115 ? -3.703 -6.860 -12.500 1.00 90.19 115 TYR A C 1
ATOM 942 O O . TYR A 1 115 ? -2.679 -7.074 -11.840 1.00 90.19 115 TYR A O 1
ATOM 950 N N . TYR A 1 116 ? -3.975 -7.521 -13.627 1.00 91.12 116 TYR A N 1
ATOM 951 C CA . TYR A 1 116 ? -3.067 -8.523 -14.183 1.00 91.12 116 TYR A CA 1
ATOM 952 C C . TYR A 1 116 ? -1.743 -7.907 -14.645 1.00 91.12 116 TYR A C 1
ATOM 954 O O . TYR A 1 116 ? -0.686 -8.456 -14.328 1.00 91.12 116 TYR A O 1
ATOM 962 N N . ASP A 1 117 ? -1.771 -6.733 -15.274 1.00 92.50 117 ASP A N 1
ATOM 963 C CA . ASP A 1 117 ? -0.559 -6.005 -15.665 1.00 92.50 117 ASP A CA 1
ATOM 964 C C . ASP A 1 117 ? 0.304 -5.639 -14.457 1.00 92.50 117 ASP A C 1
ATOM 966 O O . ASP A 1 117 ? 1.516 -5.886 -14.441 1.00 92.50 117 ASP A O 1
ATOM 970 N N . ALA A 1 118 ? -0.325 -5.125 -13.397 1.00 93.06 118 ALA A N 1
ATOM 971 C CA . ALA A 1 118 ? 0.349 -4.821 -12.141 1.00 93.06 118 ALA A CA 1
ATOM 972 C C . ALA A 1 118 ? 1.005 -6.073 -11.528 1.00 93.06 118 ALA A C 1
ATOM 974 O O . ALA A 1 118 ? 2.158 -6.025 -11.085 1.00 93.06 118 ALA A O 1
ATOM 975 N N . CYS A 1 119 ? 0.307 -7.216 -11.544 1.00 93.56 119 CYS A N 1
ATOM 976 C CA . CYS A 1 119 ? 0.844 -8.493 -11.069 1.00 93.56 119 CYS A CA 1
ATOM 977 C C . CYS A 1 119 ? 2.043 -8.968 -11.900 1.00 93.56 119 CYS A C 1
ATOM 979 O O . CYS A 1 119 ? 3.045 -9.406 -11.330 1.00 93.56 119 CYS A O 1
ATOM 981 N N . ASN A 1 120 ? 1.955 -8.881 -13.227 1.00 93.62 120 ASN A N 1
ATOM 982 C CA . ASN A 1 120 ? 3.018 -9.292 -14.143 1.00 93.62 120 ASN A CA 1
ATOM 983 C C . ASN A 1 120 ? 4.278 -8.442 -13.944 1.00 93.62 120 ASN A C 1
ATOM 985 O O . ASN A 1 120 ? 5.381 -8.985 -13.816 1.00 93.62 120 ASN A O 1
ATOM 989 N N . MET A 1 121 ? 4.113 -7.120 -13.830 1.00 92.94 121 MET A N 1
ATOM 990 C CA . MET A 1 121 ? 5.220 -6.203 -13.568 1.00 92.94 121 MET A CA 1
ATOM 991 C C . MET A 1 121 ? 5.861 -6.467 -12.199 1.00 92.94 121 MET A C 1
ATOM 993 O O . MET A 1 121 ? 7.080 -6.625 -12.101 1.00 92.94 121 MET A O 1
ATOM 997 N N . TYR A 1 122 ? 5.049 -6.618 -11.148 1.00 93.88 122 TYR A N 1
ATOM 998 C CA . TYR A 1 122 ? 5.528 -6.961 -9.808 1.00 93.88 122 TYR A CA 1
ATOM 999 C C . TYR A 1 122 ? 6.354 -8.255 -9.797 1.00 93.88 122 TYR A C 1
ATOM 1001 O O . TYR A 1 122 ? 7.457 -8.294 -9.246 1.00 93.88 122 TYR A O 1
ATOM 1009 N N . GLN A 1 123 ? 5.858 -9.314 -10.443 1.00 93.25 123 GLN A N 1
ATOM 1010 C CA . GLN A 1 123 ? 6.564 -10.593 -10.530 1.00 93.25 123 GLN A CA 1
ATOM 1011 C C . GLN A 1 123 ? 7.873 -10.482 -11.317 1.00 93.25 123 GLN A C 1
ATOM 1013 O O . GLN A 1 123 ? 8.874 -11.082 -10.919 1.00 93.25 123 GLN A O 1
ATOM 1018 N N . SER A 1 124 ? 7.885 -9.710 -12.407 1.00 92.12 124 SER A N 1
ATOM 1019 C CA . SER A 1 124 ? 9.086 -9.455 -13.206 1.00 92.12 124 SER A CA 1
ATOM 1020 C C . SER A 1 124 ? 10.177 -8.777 -12.375 1.00 92.12 124 SER A C 1
ATOM 1022 O O . SER A 1 124 ? 11.289 -9.300 -12.257 1.00 92.12 124 SER A O 1
ATOM 1024 N N . ILE A 1 125 ? 9.831 -7.679 -11.696 1.00 90.44 125 ILE A N 1
ATOM 1025 C CA . ILE A 1 125 ? 10.771 -6.919 -10.866 1.00 90.44 125 ILE A CA 1
ATOM 1026 C C . ILE A 1 125 ? 11.272 -7.777 -9.700 1.00 90.44 125 ILE A C 1
ATOM 1028 O O . ILE A 1 125 ? 12.475 -7.839 -9.451 1.00 90.44 125 ILE A O 1
ATOM 1032 N N . ARG A 1 126 ? 10.391 -8.525 -9.020 1.00 91.75 126 ARG A N 1
ATOM 1033 C CA . ARG A 1 126 ? 10.814 -9.431 -7.938 1.00 91.75 126 ARG A CA 1
ATOM 1034 C C . ARG A 1 126 ? 11.725 -10.552 -8.413 1.00 91.75 126 ARG A C 1
ATOM 1036 O O . ARG A 1 126 ? 12.646 -10.922 -7.688 1.00 91.75 126 ARG A O 1
ATOM 1043 N N . ARG A 1 127 ? 11.493 -11.101 -9.607 1.00 91.00 127 ARG A N 1
ATOM 1044 C CA . ARG A 1 127 ? 12.383 -12.107 -10.200 1.00 91.00 127 ARG A CA 1
ATOM 1045 C C . ARG A 1 127 ? 13.772 -11.521 -10.444 1.00 91.00 127 ARG A C 1
ATOM 1047 O O . ARG A 1 127 ? 14.759 -12.169 -10.105 1.00 91.00 127 ARG A O 1
ATOM 1054 N N . ASN A 1 128 ? 13.839 -10.301 -10.969 1.00 91.00 128 ASN A N 1
ATOM 1055 C CA . ASN A 1 128 ? 15.099 -9.606 -11.211 1.00 91.00 128 ASN A CA 1
ATOM 1056 C C . ASN A 1 128 ? 15.840 -9.300 -9.905 1.00 91.00 128 ASN A C 1
ATOM 1058 O O . ASN A 1 128 ? 17.018 -9.616 -9.798 1.00 91.00 128 ASN A O 1
ATOM 1062 N N . LEU A 1 129 ? 15.139 -8.792 -8.886 1.00 87.94 129 LEU A N 1
ATOM 1063 C CA . LEU A 1 129 ? 15.706 -8.500 -7.563 1.00 87.94 129 LEU A CA 1
ATOM 1064 C C . LEU A 1 129 ? 16.265 -9.739 -6.844 1.00 87.94 129 LEU A C 1
ATOM 1066 O O . LEU A 1 129 ? 17.171 -9.620 -6.027 1.00 87.94 129 LEU A O 1
ATOM 1070 N N . ARG A 1 130 ? 15.738 -10.936 -7.131 1.00 88.25 130 ARG A N 1
ATOM 1071 C CA . ARG A 1 130 ? 16.266 -12.203 -6.590 1.00 88.25 130 ARG A CA 1
ATOM 1072 C C . ARG A 1 130 ? 17.518 -12.695 -7.317 1.00 88.25 130 ARG A C 1
ATOM 1074 O O . ARG A 1 130 ? 18.167 -13.615 -6.828 1.00 88.25 130 ARG A O 1
ATOM 1081 N N . ASN A 1 131 ? 17.833 -12.140 -8.484 1.00 88.00 131 ASN A N 1
ATOM 1082 C CA . ASN A 1 131 ? 18.983 -12.543 -9.276 1.00 88.00 131 ASN A CA 1
ATOM 1083 C C . ASN A 1 131 ? 20.180 -11.627 -8.957 1.00 88.00 131 ASN A C 1
ATOM 1085 O O . ASN A 1 131 ? 20.156 -10.460 -9.341 1.00 88.00 131 ASN A O 1
ATOM 1089 N N . PRO A 1 132 ? 21.261 -12.139 -8.339 1.00 85.69 132 PRO A N 1
ATOM 1090 C CA . PRO A 1 132 ? 22.407 -11.315 -7.939 1.00 85.69 132 PRO A CA 1
ATOM 1091 C C . PRO A 1 132 ? 23.167 -10.693 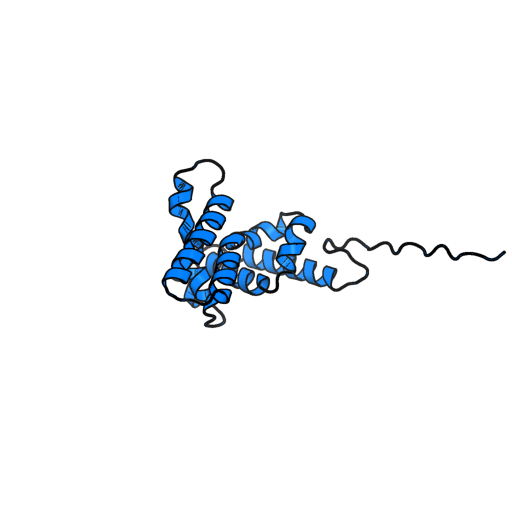-9.124 1.00 85.69 132 PRO A C 1
ATOM 1093 O O . PRO A 1 132 ? 23.971 -9.785 -8.937 1.00 85.69 132 PRO A O 1
ATOM 1096 N N . TYR A 1 133 ? 22.914 -11.155 -10.351 1.00 86.88 133 TYR A N 1
ATOM 1097 C CA . TYR A 1 133 ? 23.541 -10.653 -11.574 1.00 86.88 133 TYR A CA 1
ATOM 1098 C C . TYR A 1 133 ? 22.670 -9.647 -12.333 1.00 86.88 133 TYR A C 1
ATOM 1100 O O . TYR A 1 133 ? 23.023 -9.250 -13.449 1.00 86.88 133 TYR A O 1
ATOM 1108 N N . ARG A 1 134 ? 21.515 -9.256 -11.785 1.00 87.12 134 ARG A N 1
ATOM 1109 C CA . ARG A 1 134 ? 20.568 -8.344 -12.431 1.00 87.12 134 ARG A CA 1
ATOM 1110 C C . ARG A 1 134 ? 20.189 -7.200 -11.493 1.00 87.12 134 ARG A C 1
ATOM 1112 O O . ARG A 1 134 ? 20.086 -7.381 -10.288 1.00 87.12 134 ARG A O 1
ATOM 1119 N N . LYS A 1 135 ? 19.970 -6.015 -12.059 1.00 87.25 135 LYS A N 1
ATOM 1120 C CA . LYS A 1 135 ? 19.274 -4.919 -11.373 1.00 87.25 135 LYS A CA 1
ATOM 1121 C C . LYS A 1 135 ? 17.761 -5.132 -11.471 1.00 87.25 135 LYS A C 1
ATOM 1123 O O . LYS A 1 135 ? 17.309 -5.957 -12.264 1.00 87.2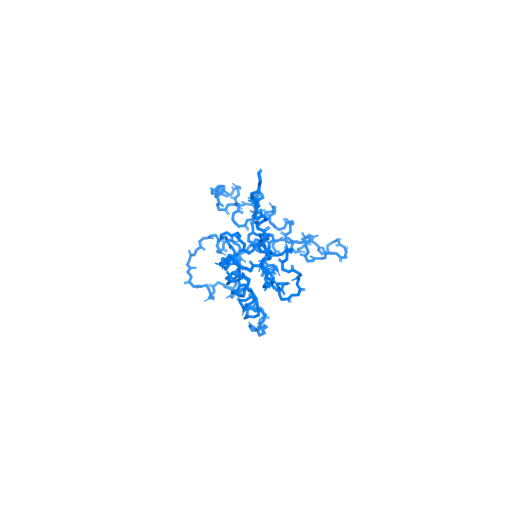5 135 LYS A O 1
ATOM 1128 N N . ALA A 1 136 ? 16.973 -4.369 -10.711 1.00 82.88 136 ALA A N 1
ATOM 1129 C CA . ALA A 1 136 ? 15.509 -4.463 -10.697 1.00 82.88 136 ALA A CA 1
ATOM 1130 C C . ALA A 1 136 ? 14.869 -4.326 -12.095 1.00 82.88 136 ALA A C 1
ATOM 1132 O O . ALA A 1 136 ? 13.907 -5.026 -12.413 1.00 82.88 136 ALA A O 1
ATOM 1133 N N . ASP A 1 137 ? 15.449 -3.481 -12.950 1.00 85.19 137 ASP A N 1
ATOM 1134 C CA . ASP A 1 137 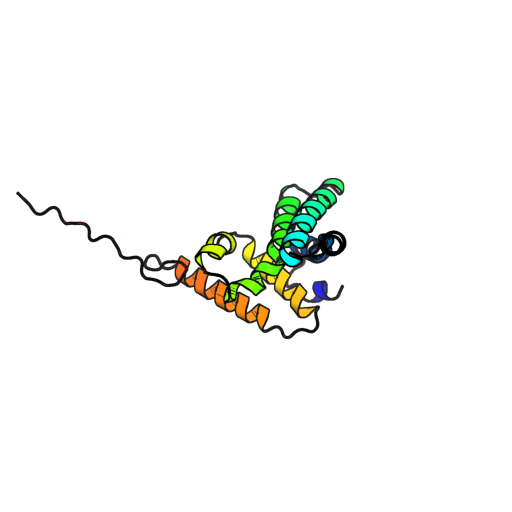? 15.037 -3.259 -14.344 1.00 85.19 137 ASP A CA 1
ATOM 1135 C C . ASP A 1 137 ? 15.425 -4.396 -15.312 1.00 85.19 137 ASP A C 1
ATOM 1137 O O . ASP A 1 137 ? 15.092 -4.354 -16.493 1.00 85.19 137 ASP A O 1
ATOM 1141 N N . GLY A 1 138 ? 16.128 -5.425 -14.832 1.00 83.38 138 GLY A N 1
ATOM 1142 C CA . GLY A 1 138 ? 16.592 -6.551 -15.637 1.00 83.38 138 GLY A CA 1
ATOM 1143 C C . GLY A 1 138 ? 17.924 -6.310 -16.352 1.00 83.38 138 GLY A C 1
ATOM 1144 O O . GLY A 1 138 ? 18.418 -7.216 -17.030 1.00 83.38 138 GLY A O 1
ATOM 1145 N N . SER A 1 139 ? 18.564 -5.151 -16.196 1.00 85.19 139 SER A N 1
ATOM 1146 C CA . SER A 1 139 ? 19.922 -4.921 -16.705 1.00 85.19 139 SER A CA 1
ATOM 1147 C C . SER A 1 139 ? 20.953 -5.769 -15.946 1.00 85.19 139 SER A C 1
ATOM 1149 O O . SER A 1 139 ? 20.742 -6.146 -14.793 1.00 85.19 139 SER A O 1
ATOM 1151 N N . LYS A 1 140 ? 22.068 -6.135 -16.594 1.00 86.06 140 LYS A N 1
ATOM 1152 C CA . LYS A 1 140 ? 23.132 -6.922 -15.946 1.00 86.06 140 LYS A CA 1
ATOM 1153 C C . LYS A 1 140 ? 23.898 -6.061 -14.940 1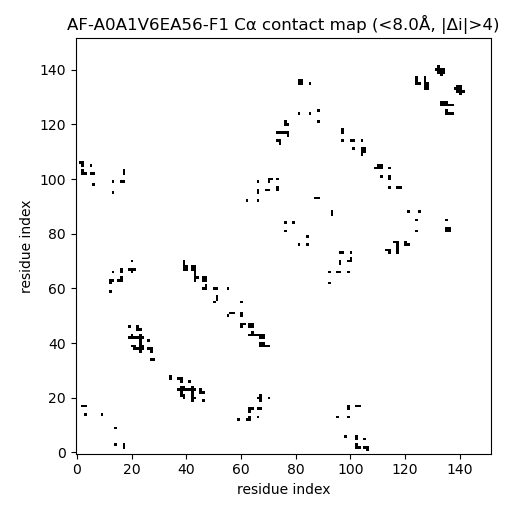.00 86.06 140 LYS A C 1
ATOM 1155 O O . LYS A 1 140 ? 24.272 -4.927 -15.240 1.00 86.06 140 L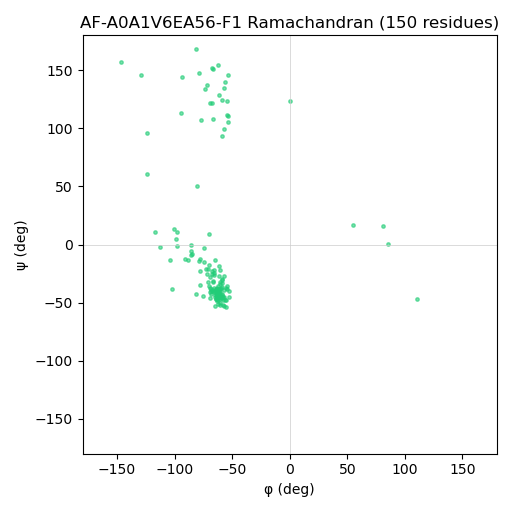YS A O 1
ATOM 1160 N N . VAL A 1 141 ? 24.198 -6.627 -13.775 1.00 83.81 141 VAL A N 1
ATOM 1161 C CA . VAL A 1 141 ? 25.195 -6.062 -12.861 1.00 83.81 141 VAL A CA 1
ATOM 1162 C C . VAL A 1 141 ? 26.561 -6.414 -13.441 1.00 83.81 141 VAL A C 1
ATOM 1164 O O . VAL A 1 141 ? 26.964 -7.576 -13.434 1.00 83.81 141 VAL A O 1
ATOM 1167 N N . TYR A 1 142 ? 27.261 -5.432 -14.007 1.00 75.44 142 TYR A N 1
ATOM 1168 C CA . TYR A 1 142 ? 28.657 -5.624 -14.386 1.00 75.44 142 TYR A CA 1
ATOM 1169 C C . TYR A 1 142 ? 29.462 -5.808 -13.099 1.00 75.44 142 TYR A C 1
ATOM 1171 O O . TYR A 1 142 ? 29.633 -4.862 -12.333 1.00 75.44 142 TYR A O 1
ATOM 1179 N N . ALA A 1 143 ? 29.926 -7.033 -12.842 1.00 60.78 143 ALA A N 1
ATOM 1180 C CA . ALA A 1 143 ? 30.931 -7.266 -11.817 1.00 60.78 143 ALA A CA 1
ATOM 1181 C C . ALA A 1 143 ? 32.162 -6.438 -12.197 1.00 60.78 143 ALA A C 1
ATOM 1183 O O . ALA A 1 143 ? 32.667 -6.569 -13.318 1.00 60.78 143 ALA A O 1
ATOM 1184 N N . SER A 1 144 ? 32.632 -5.567 -11.300 1.00 56.47 144 SER A N 1
ATOM 1185 C CA . SER A 1 144 ? 33.936 -4.947 -11.494 1.00 56.47 144 SER A CA 1
ATOM 1186 C C . SER A 1 144 ? 34.938 -6.083 -11.679 1.00 56.47 144 SER A C 1
ATOM 1188 O O . SER A 1 144 ? 35.016 -7.007 -10.864 1.00 56.47 144 SER A O 1
ATOM 1190 N N . ARG A 1 145 ? 35.666 -6.074 -12.802 1.00 53.41 145 ARG A N 1
ATOM 1191 C CA . ARG A 1 145 ? 36.849 -6.919 -12.938 1.00 53.41 145 ARG A CA 1
ATOM 1192 C C . ARG A 1 145 ? 37.712 -6.578 -11.731 1.00 53.41 145 ARG A C 1
ATOM 1194 O O . ARG A 1 145 ? 38.217 -5.461 -11.657 1.00 53.41 145 ARG A O 1
ATOM 1201 N N . ARG A 1 146 ? 37.850 -7.505 -10.778 1.00 52.38 146 ARG A N 1
ATOM 1202 C CA . ARG A 1 146 ? 38.968 -7.470 -9.838 1.00 52.38 146 ARG A CA 1
ATOM 1203 C C . ARG A 1 146 ? 40.201 -7.401 -10.727 1.00 52.38 146 ARG A C 1
ATOM 1205 O O . ARG A 1 146 ? 40.512 -8.375 -11.408 1.00 52.38 146 ARG A O 1
ATOM 1212 N N . SER A 1 147 ? 40.821 -6.229 -10.806 1.00 52.12 147 SER A N 1
ATOM 1213 C CA . SER A 1 147 ? 42.174 -6.088 -11.314 1.00 52.12 147 SER A CA 1
ATOM 1214 C C . SER A 1 147 ? 43.013 -7.001 -10.438 1.00 52.12 147 SER A C 1
ATOM 1216 O O . SER A 1 147 ? 43.286 -6.676 -9.284 1.00 52.12 147 SER A O 1
ATOM 1218 N N . GLY A 1 148 ? 43.301 -8.199 -10.949 1.00 49.19 148 GLY A N 1
ATOM 1219 C CA . GLY A 1 148 ? 44.311 -9.059 -10.373 1.00 49.19 148 GLY A CA 1
ATOM 1220 C C . GLY A 1 148 ? 45.574 -8.224 -10.309 1.00 49.19 148 GLY A C 1
ATOM 1221 O O . GLY A 1 148 ? 46.097 -7.818 -11.345 1.00 49.19 148 GLY A O 1
ATOM 1222 N N . SER A 1 149 ? 45.992 -7.892 -9.093 1.00 50.62 149 SER A N 1
ATOM 1223 C CA . SER A 1 149 ? 47.324 -7.394 -8.807 1.00 50.62 149 SER A CA 1
ATOM 1224 C C . SER A 1 149 ? 48.296 -8.470 -9.281 1.00 50.62 149 SER A C 1
ATOM 1226 O O . SER A 1 149 ? 48.530 -9.463 -8.590 1.00 50.62 149 SER A O 1
ATOM 1228 N N . HIS A 1 150 ? 48.766 -8.325 -10.517 1.00 53.31 150 HIS A N 1
ATOM 1229 C CA . HIS A 1 150 ? 49.872 -9.102 -11.036 1.00 53.31 150 HIS A CA 1
ATOM 1230 C C . HIS A 1 150 ? 51.132 -8.650 -10.300 1.00 53.31 150 HIS A C 1
ATOM 1232 O O . HIS A 1 150 ? 51.459 -7.468 -10.304 1.00 53.31 150 HIS A O 1
ATOM 1238 N N . PHE A 1 151 ? 51.765 -9.620 -9.642 1.00 49.91 151 PHE A N 1
ATOM 1239 C CA . PHE A 1 151 ? 53.194 -9.725 -9.355 1.00 49.91 151 PHE A CA 1
ATOM 1240 C C . PHE A 1 151 ? 54.082 -8.576 -9.858 1.00 49.91 151 PHE A C 1
ATOM 1242 O O . PHE A 1 151 ? 54.210 -8.378 -11.067 1.00 49.91 151 PHE A O 1
ATOM 1249 N N . SER A 1 152 ? 54.813 -7.952 -8.935 1.00 51.81 152 SER A N 1
ATOM 1250 C CA . SER A 1 152 ? 56.287 -7.904 -8.923 1.00 51.81 152 SER A CA 1
ATOM 1251 C C . SER A 1 152 ? 56.766 -7.540 -7.524 1.00 51.81 152 SER A C 1
ATOM 1253 O O . SER A 1 152 ? 56.161 -6.618 -6.935 1.00 51.81 152 SER A O 1
#

Sequence (152 aa):
MQTFSYRKNRDLTLSLALLLHDIGKSESQSNEGHRFDKHAELGARRAAKFLSRLGFSEEIQKDVKFLIRYHMMPAALPILPVQKTEELIKDPRFPVLLELFRCDEFSSFKDAERYYDACNMYQSIRRNLRNPYRKADGSKVYASRRSGSHFS

Foldseek 3Di:
DQLVVQFPDPDVLLVLLLVQLQVQQVVLVVPPDCRPQRSLQSSLVVSLVVVVVVVDDPVSSVLSSLLSNCLCVLLCLLPDDQVVCVVVLPPPCVVSSLSSNQSVCVVPPHDCVSSVSSVVSSVQLVVQVPDPQHHSNRHGDPDPPPPPPDDD

pLDDT: mean 83.4, std 15.04, range [49.16, 97.62]

Mean predicted aligned error: 8.52 Å

Nearest PDB structures (foldseek):
  3wfp-assembly10_C  TM=8.194E-01  e=1.607E-03  Aquifex aeolicus VF5
  3wfp-assembly11_E  TM=8.212E-01  e=1.776E-03  Aquifex aeolicus VF5
  3wfp-assembly9_B  TM=7.585E-01  e=2.280E-03  Aquifex aeolicus VF5
  9ckn-assembly1_A  TM=2.682E-01  e=2.888E+00  Homo sapiens
  5wqd-assembly6_F  TM=3.081E-01  e=5.004E+00  Homo sapiens

Solvent-accessible surface area (backbone atoms only — not comparable to full-atom values): 8582 Å² total; per-residue (Å²): 124,70,36,71,78,65,55,94,65,92,48,63,48,61,50,52,23,67,75,38,37,67,70,14,45,75,70,26,70,79,50,84,93,57,54,73,68,47,12,18,49,50,10,14,57,49,47,28,55,52,37,51,76,73,68,53,54,69,66,51,30,54,51,25,22,49,38,16,48,44,46,68,49,50,73,43,51,80,76,51,62,51,84,82,45,45,72,57,66,68,39,88,60,38,68,58,35,50,51,50,37,41,22,52,44,65,53,64,84,46,78,64,59,58,52,52,48,26,51,51,45,52,52,51,34,54,56,19,63,71,34,91,57,29,38,55,80,59,47,74,54,77,74,76,77,76,76,73,82,73,87,131